Protein AF-A0A3M1K885-F1 (afdb_monomer_lite)

pLDDT: mean 73.99, std 20.53, range [35.66, 95.31]

Sequence (136 aa):
MGIAGLFIAMTAEHAFASERGYGSKPAKPSRAIANLVGNRKVVVVVPPSPHAVRDESNGRWLYGWRVCALVGGDARLGYFLMRGNKVIKEVVGDTDPDNPATRSAYDRCGHPELPNTLTASNHHQPDSADKKKIID

Secondary structure (DSSP, 8-state):
-----------HHHHHHHHTT--SPPSSHHHHHHHHTTS--EEEEEEEEEEEEE-TTT-PEEEEEEEEEEETTTTEEEEEEEETTEEEEEEE--S-TTSHHHHHHHHHHT-----TTSSTT----PPP--------

Structure (mmCIF, N/CA/C/O backbone):
data_AF-A0A3M1K885-F1
#
_entry.id   AF-A0A3M1K885-F1
#
loop_
_atom_site.group_PDB
_atom_site.id
_atom_site.type_symbol
_atom_site.label_atom_id
_atom_site.label_alt_id
_atom_site.label_comp_id
_atom_site.label_asym_id
_atom_site.label_entity_id
_atom_site.label_seq_id
_atom_site.pdbx_PDB_ins_code
_atom_site.Cartn_x
_atom_site.Cartn_y
_atom_site.Cartn_z
_atom_site.occupancy
_atom_site.B_iso_or_equiv
_atom_site.auth_seq_id
_atom_site.auth_comp_id
_atom_site.auth_asym_id
_atom_site.auth_atom_id
_atom_site.pdbx_PDB_model_num
ATOM 1 N N . MET A 1 1 ? -15.583 -22.995 41.073 1.00 39.66 1 MET A N 1
ATOM 2 C CA . MET A 1 1 ? -16.006 -22.511 39.740 1.00 39.66 1 MET A CA 1
ATOM 3 C C . MET A 1 1 ? -15.142 -21.308 39.393 1.00 39.66 1 MET A C 1
ATOM 5 O O . MET A 1 1 ? -15.366 -20.238 39.936 1.00 39.66 1 MET A O 1
ATOM 9 N N . GLY A 1 2 ? -14.075 -21.514 38.618 1.00 36.62 2 GLY A N 1
ATOM 10 C CA . GLY A 1 2 ? -13.141 -20.450 38.240 1.00 36.62 2 GLY A CA 1
ATOM 11 C C . GLY A 1 2 ? -13.543 -19.857 36.897 1.00 36.62 2 GLY A C 1
ATOM 12 O O . GLY A 1 2 ? -13.541 -20.564 35.894 1.00 36.62 2 GLY A O 1
ATOM 13 N N . ILE A 1 3 ? -13.898 -18.575 36.881 1.00 47.31 3 ILE A N 1
ATOM 14 C CA . ILE A 1 3 ? -14.058 -17.811 35.646 1.00 47.31 3 ILE A CA 1
ATOM 15 C C . ILE A 1 3 ? -12.636 -17.456 35.214 1.00 47.31 3 ILE A C 1
ATOM 17 O O . ILE A 1 3 ? -12.011 -16.564 35.785 1.00 47.31 3 ILE A O 1
ATOM 21 N N . ALA A 1 4 ? -12.081 -18.219 34.274 1.00 43.09 4 ALA A N 1
ATOM 22 C CA . ALA A 1 4 ? -10.815 -17.879 33.645 1.00 43.09 4 ALA A CA 1
ATOM 23 C C . ALA A 1 4 ? -11.034 -16.610 32.809 1.00 43.09 4 ALA A C 1
ATOM 25 O O . ALA A 1 4 ? -11.478 -16.664 31.664 1.00 43.09 4 ALA A O 1
ATOM 26 N N . GLY A 1 5 ? -10.787 -15.456 33.431 1.00 38.41 5 GLY A N 1
ATOM 27 C CA . GLY A 1 5 ? -10.732 -14.166 32.763 1.00 38.41 5 GLY A CA 1
ATOM 28 C C . GLY A 1 5 ? -9.578 -14.182 31.773 1.00 38.41 5 GLY A C 1
ATOM 29 O O . GLY A 1 5 ? -8.416 -14.063 32.154 1.00 38.41 5 GLY A O 1
ATOM 30 N N . LEU A 1 6 ? -9.905 -14.370 30.499 1.00 41.69 6 LEU A N 1
ATOM 31 C CA . LEU A 1 6 ? -8.979 -14.216 29.391 1.00 41.69 6 LEU A CA 1
ATOM 32 C C . LEU A 1 6 ? -8.629 -12.725 29.280 1.00 41.69 6 LEU A C 1
ATOM 34 O O . LEU A 1 6 ? -9.294 -11.968 28.575 1.00 41.69 6 LEU A O 1
ATOM 38 N N . PHE A 1 7 ? -7.607 -12.287 30.016 1.00 42.09 7 PHE A N 1
ATOM 39 C CA . PHE A 1 7 ? -7.003 -10.975 29.826 1.00 42.09 7 PHE A CA 1
ATOM 40 C C . PHE A 1 7 ? -6.315 -10.977 28.463 1.00 42.09 7 PHE A C 1
ATOM 42 O O . PHE A 1 7 ? -5.186 -11.439 28.308 1.00 42.09 7 PHE A O 1
ATOM 49 N N . ILE A 1 8 ? -7.026 -10.489 27.448 1.00 49.53 8 ILE A N 1
ATOM 50 C CA . ILE A 1 8 ? -6.418 -10.132 26.173 1.00 49.53 8 ILE A CA 1
ATOM 51 C C . ILE A 1 8 ? -5.459 -8.992 26.497 1.00 49.53 8 ILE A C 1
ATOM 53 O O . ILE A 1 8 ? -5.886 -7.863 26.735 1.00 49.53 8 ILE A O 1
ATOM 57 N N . ALA A 1 9 ? -4.167 -9.305 26.547 1.00 45.81 9 ALA A N 1
ATOM 58 C CA . ALA A 1 9 ? -3.103 -8.321 26.596 1.00 45.81 9 ALA A CA 1
ATOM 59 C C . ALA A 1 9 ? -3.170 -7.488 25.307 1.00 45.81 9 ALA A C 1
ATOM 61 O O . ALA A 1 9 ? -2.512 -7.782 24.309 1.00 45.81 9 ALA A O 1
ATOM 62 N N . MET A 1 10 ? -4.025 -6.464 25.301 1.00 47.84 10 MET A N 1
ATOM 63 C CA . MET A 1 10 ? -3.974 -5.397 24.317 1.00 47.84 10 MET A CA 1
ATOM 64 C C . MET A 1 10 ? -2.645 -4.687 24.540 1.00 47.84 10 MET A C 1
ATOM 66 O O . MET A 1 10 ? -2.485 -3.905 25.473 1.00 47.84 10 MET A O 1
ATOM 70 N N . THR A 1 11 ? -1.659 -5.012 23.710 1.00 56.16 11 THR A N 1
ATOM 71 C CA . THR A 1 11 ? -0.376 -4.307 23.677 1.00 56.16 11 THR A CA 1
ATOM 72 C C . THR A 1 11 ? -0.656 -2.803 23.588 1.00 56.16 11 THR A C 1
ATOM 74 O O . THR A 1 11 ? -1.498 -2.411 22.778 1.00 56.16 11 THR A O 1
ATOM 77 N N . ALA A 1 12 ? 0.034 -1.964 24.363 1.00 52.88 12 ALA A N 1
ATOM 78 C CA . ALA A 1 12 ? -0.202 -0.513 24.429 1.00 52.88 12 ALA A CA 1
ATOM 79 C C . ALA A 1 12 ? -0.275 0.182 23.048 1.00 52.88 12 ALA A C 1
ATOM 81 O O . ALA A 1 12 ? -1.015 1.147 22.866 1.00 52.88 12 ALA A O 1
ATOM 82 N N . GLU A 1 13 ? 0.410 -0.368 22.041 1.00 51.38 13 GLU A N 1
ATOM 83 C CA . GLU A 1 13 ? 0.348 0.069 20.640 1.00 51.38 13 GLU A CA 1
ATOM 84 C C . GLU A 1 13 ? -1.057 -0.023 20.013 1.00 51.38 13 GLU A C 1
ATOM 86 O O . GLU A 1 13 ? -1.436 0.831 19.214 1.00 51.38 13 GLU A O 1
ATOM 91 N N . HIS A 1 14 ? -1.850 -1.037 20.374 1.00 52.25 14 HIS A N 1
ATOM 92 C CA . HIS A 1 14 ? -3.219 -1.221 19.886 1.00 52.25 14 HIS A CA 1
ATOM 93 C C . HIS A 1 14 ? -4.193 -0.232 20.535 1.00 52.25 14 HIS A C 1
ATOM 95 O O . HIS A 1 14 ? -5.058 0.303 19.840 1.00 52.25 14 HIS A O 1
ATOM 101 N N . ALA A 1 15 ? -4.037 0.043 21.834 1.00 51.03 15 ALA A N 1
ATOM 102 C CA . ALA A 1 15 ? -4.865 1.017 22.546 1.00 51.03 15 ALA A CA 1
ATOM 103 C C . ALA A 1 15 ? -4.625 2.439 22.007 1.00 51.03 15 ALA A C 1
ATOM 105 O O . ALA A 1 15 ? -5.565 3.119 21.601 1.00 51.03 15 ALA A O 1
ATOM 106 N N . PHE A 1 16 ? -3.355 2.828 21.856 1.00 53.50 16 PHE A N 1
ATOM 107 C CA . PHE A 1 16 ? -2.968 4.146 21.348 1.00 53.50 16 PHE A CA 1
ATOM 108 C C . PHE A 1 16 ? -3.371 4.380 19.881 1.00 53.50 16 PHE A C 1
ATOM 110 O O . PHE A 1 16 ? -3.778 5.478 19.492 1.00 53.50 16 PHE A O 1
ATOM 117 N N . ALA A 1 17 ? -3.284 3.341 19.044 1.00 56.75 17 ALA A N 1
ATOM 118 C CA . ALA A 1 17 ? -3.711 3.411 17.650 1.00 56.75 17 ALA A CA 1
ATOM 119 C C . ALA A 1 17 ? -5.243 3.502 17.513 1.00 56.75 17 ALA A C 1
ATOM 121 O O . ALA A 1 17 ? -5.750 4.226 16.651 1.00 56.75 17 ALA A O 1
ATOM 122 N N . SER A 1 18 ? -5.991 2.805 18.373 1.00 56.78 18 SER A N 1
ATOM 123 C CA . SER A 1 18 ? -7.454 2.849 18.361 1.00 56.78 18 SER A CA 1
ATOM 124 C C . SER A 1 18 ? -7.991 4.215 18.808 1.00 56.78 18 SER A C 1
ATOM 126 O O . SER A 1 18 ? -8.894 4.740 18.160 1.00 56.78 18 SER A O 1
ATOM 128 N N . GLU A 1 19 ? -7.399 4.833 19.837 1.00 54.19 19 GLU A N 1
ATOM 129 C CA . GLU A 1 19 ? -7.814 6.155 20.342 1.00 54.19 19 GLU A CA 1
ATOM 130 C C . GLU A 1 19 ? -7.576 7.294 19.343 1.00 54.19 19 GLU A C 1
ATOM 132 O O . GLU A 1 19 ? -8.382 8.215 19.238 1.00 54.19 19 GLU A O 1
ATOM 137 N N . ARG A 1 20 ? -6.503 7.225 18.549 1.00 62.25 20 ARG A N 1
ATOM 138 C CA . ARG A 1 20 ? -6.190 8.239 17.526 1.00 62.25 20 ARG A CA 1
ATOM 139 C C . ARG A 1 20 ? -6.869 7.995 16.169 1.00 62.25 20 ARG A C 1
ATOM 141 O O . ARG A 1 20 ? -6.562 8.683 15.198 1.00 62.25 20 ARG A O 1
ATOM 148 N N . GLY A 1 21 ? -7.771 7.015 16.070 1.00 72.38 21 GLY A N 1
ATOM 149 C CA . GLY A 1 21 ? -8.534 6.745 14.846 1.00 72.38 21 GLY A CA 1
ATOM 150 C C . GLY A 1 21 ? -7.782 5.965 13.757 1.00 72.38 21 GLY A C 1
ATOM 151 O O . GLY A 1 21 ? -8.266 5.883 12.625 1.00 72.38 21 GLY A O 1
ATOM 152 N N . TYR A 1 22 ? -6.637 5.346 14.076 1.00 81.06 22 TYR A N 1
ATOM 153 C CA . TYR A 1 22 ? -5.895 4.479 13.145 1.00 81.06 22 TYR A CA 1
ATOM 154 C C . TYR A 1 22 ? -6.585 3.126 12.916 1.00 81.06 22 TYR A C 1
ATOM 156 O O . TYR A 1 22 ? -6.253 2.423 11.963 1.00 81.06 22 TYR A O 1
ATOM 164 N N . GLY A 1 23 ? -7.553 2.765 13.768 1.00 85.12 23 GLY A N 1
ATOM 165 C CA . GLY A 1 23 ? -8.273 1.491 13.729 1.00 85.12 23 GLY A CA 1
ATOM 166 C C . GLY A 1 23 ? -7.379 0.277 14.004 1.00 85.12 23 GLY A C 1
ATOM 167 O O . GLY A 1 23 ? -6.216 0.402 14.388 1.00 85.12 23 GLY A O 1
ATOM 168 N N . SER A 1 24 ? -7.926 -0.923 13.807 1.00 87.38 24 SER A N 1
ATOM 169 C CA . SER A 1 24 ? -7.213 -2.176 14.081 1.00 87.38 24 SER A CA 1
ATOM 170 C C . SER A 1 24 ? -6.005 -2.374 13.159 1.00 87.38 24 SER A C 1
ATOM 172 O O . SER A 1 24 ? -6.071 -2.066 11.966 1.00 87.38 24 SER A O 1
ATOM 174 N N . LYS A 1 25 ? -4.919 -2.945 13.694 1.00 89.00 25 LYS A N 1
ATOM 175 C CA . LYS A 1 25 ? -3.748 -3.350 12.907 1.00 89.00 25 LYS A CA 1
ATOM 176 C C . LYS A 1 25 ? -4.145 -4.430 11.887 1.00 89.00 25 LYS A C 1
ATOM 178 O O . LYS A 1 25 ? -4.893 -5.344 12.246 1.00 89.00 25 LYS A O 1
ATOM 183 N N . PRO A 1 26 ? -3.680 -4.367 10.626 1.00 90.75 26 PRO A N 1
ATOM 184 C CA . PRO A 1 26 ? -3.912 -5.436 9.658 1.00 90.75 26 PRO A CA 1
ATOM 185 C C . PRO A 1 26 ? -3.308 -6.753 10.159 1.00 90.75 26 PRO A C 1
ATOM 187 O O . PRO A 1 26 ? -2.107 -6.837 10.408 1.00 90.75 26 PRO A O 1
ATOM 190 N N . ALA A 1 27 ? -4.136 -7.795 10.258 1.00 88.69 27 ALA A N 1
ATOM 191 C CA . ALA A 1 27 ? -3.695 -9.116 10.709 1.00 88.69 27 ALA A CA 1
ATOM 192 C C . ALA A 1 27 ? -2.956 -9.890 9.605 1.00 88.69 27 ALA A C 1
ATOM 194 O O . ALA A 1 27 ? -2.024 -10.642 9.878 1.00 88.69 27 ALA A O 1
ATOM 195 N N . LYS A 1 28 ? -3.386 -9.726 8.346 1.00 91.12 28 LYS A N 1
ATOM 196 C CA . LYS A 1 28 ? -2.801 -10.390 7.167 1.00 91.12 28 LYS A CA 1
ATOM 197 C C . LYS A 1 28 ? -2.648 -9.388 6.014 1.00 91.12 28 LYS A C 1
ATOM 199 O O . LYS A 1 28 ? -3.373 -9.495 5.022 1.00 91.12 28 LYS A O 1
ATOM 204 N N . PRO A 1 29 ? -1.738 -8.403 6.139 1.00 91.12 29 PRO A N 1
ATOM 205 C CA . PRO A 1 29 ? -1.590 -7.325 5.161 1.00 91.12 29 PRO A CA 1
ATOM 206 C C . PRO A 1 29 ? -1.296 -7.842 3.748 1.00 91.12 29 PRO A C 1
ATOM 208 O O . PRO A 1 29 ? -1.928 -7.399 2.796 1.00 91.12 29 PRO A O 1
ATOM 211 N N . SER A 1 30 ? -0.426 -8.847 3.609 1.00 92.25 30 SER A N 1
ATOM 212 C CA . SER A 1 30 ? -0.098 -9.458 2.313 1.00 92.25 30 SER A CA 1
ATOM 213 C C . SER A 1 30 ? -1.324 -10.019 1.588 1.00 92.25 30 SER A C 1
ATOM 215 O O . SER A 1 30 ? -1.469 -9.804 0.392 1.00 92.25 30 SER A O 1
ATOM 217 N N . ARG A 1 31 ? -2.240 -10.685 2.305 1.00 92.44 31 ARG A N 1
ATOM 218 C CA . ARG A 1 31 ? -3.470 -11.248 1.724 1.00 92.44 31 ARG A CA 1
ATOM 219 C C . ARG A 1 31 ? -4.444 -10.159 1.284 1.00 92.44 31 ARG A C 1
ATOM 221 O O . ARG A 1 31 ? -5.042 -10.271 0.222 1.00 92.44 31 ARG A O 1
ATOM 228 N N . ALA A 1 32 ? -4.611 -9.120 2.098 1.00 92.12 32 ALA A N 1
ATOM 229 C CA . ALA A 1 32 ? -5.485 -8.001 1.759 1.00 92.12 32 ALA A CA 1
ATOM 230 C C . ALA A 1 32 ? -4.982 -7.247 0.518 1.00 92.12 32 ALA A C 1
ATOM 232 O O . ALA A 1 32 ? -5.767 -6.961 -0.382 1.00 92.12 32 ALA A O 1
ATOM 233 N N . ILE A 1 33 ? -3.672 -6.993 0.444 1.00 93.06 33 ILE A N 1
ATOM 234 C CA . ILE A 1 33 ? -3.039 -6.357 -0.716 1.00 93.06 33 ILE A CA 1
ATOM 235 C C . ILE A 1 33 ? -3.126 -7.275 -1.939 1.00 93.06 33 ILE A C 1
ATOM 237 O O . ILE A 1 33 ? -3.482 -6.805 -3.012 1.00 93.06 33 ILE A O 1
ATOM 241 N N . ALA A 1 34 ? -2.874 -8.581 -1.787 1.00 91.75 34 ALA A N 1
ATOM 242 C CA . ALA A 1 34 ? -2.981 -9.537 -2.889 1.00 91.75 34 ALA A CA 1
ATOM 243 C C . ALA A 1 34 ? -4.384 -9.517 -3.508 1.00 91.75 34 ALA A C 1
ATOM 245 O O . ALA A 1 34 ? -4.502 -9.411 -4.724 1.00 91.75 34 ALA A O 1
ATOM 246 N N . ASN A 1 35 ? -5.437 -9.525 -2.686 1.00 91.62 35 ASN A N 1
ATOM 247 C CA . ASN A 1 35 ? -6.816 -9.434 -3.170 1.00 91.62 35 ASN A CA 1
ATOM 248 C C . ASN A 1 35 ? -7.079 -8.133 -3.952 1.00 91.62 35 ASN A C 1
ATOM 250 O O . ASN A 1 35 ? -7.800 -8.160 -4.944 1.00 91.62 35 ASN A O 1
AT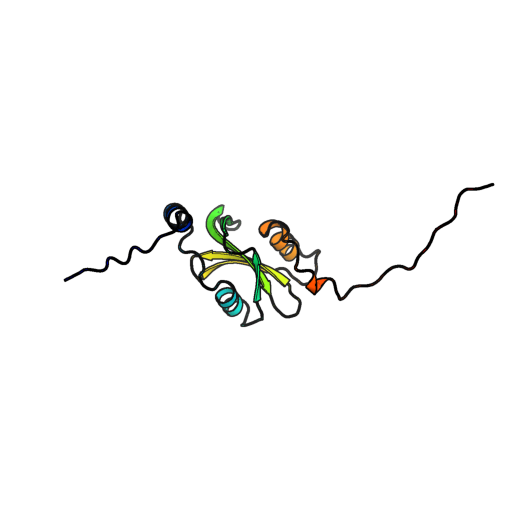OM 254 N N . LEU A 1 36 ? -6.499 -7.010 -3.515 1.00 90.06 36 LEU A N 1
ATOM 255 C CA . LEU A 1 36 ? -6.664 -5.703 -4.157 1.00 90.06 36 LEU A CA 1
ATOM 256 C C . LEU A 1 36 ? -5.993 -5.643 -5.535 1.00 90.06 36 LEU A C 1
ATOM 258 O O . LEU A 1 36 ? -6.575 -5.149 -6.493 1.00 90.06 36 LEU A O 1
ATOM 262 N N . VAL A 1 37 ? -4.788 -6.199 -5.650 1.00 88.12 37 VAL A N 1
ATOM 263 C CA . VAL A 1 37 ? -3.953 -6.119 -6.863 1.00 88.12 37 VAL A CA 1
ATOM 264 C C . VAL A 1 37 ? -4.133 -7.311 -7.816 1.00 88.12 37 VAL A C 1
ATOM 266 O O . VAL A 1 37 ? -3.259 -7.592 -8.640 1.00 88.12 37 VAL A O 1
ATOM 269 N N . GLY A 1 38 ? -5.257 -8.028 -7.713 1.00 87.62 38 GLY A N 1
ATOM 270 C CA . GLY A 1 38 ? -5.620 -9.124 -8.621 1.00 87.62 38 GLY A CA 1
ATOM 271 C C . GLY A 1 38 ? -4.940 -10.462 -8.314 1.00 87.62 38 GLY A C 1
ATOM 272 O O . GLY A 1 38 ? -4.507 -11.155 -9.228 1.00 87.62 38 GLY A O 1
ATOM 273 N N . ASN A 1 39 ? -4.816 -10.820 -7.035 1.00 84.44 39 ASN A N 1
ATOM 274 C CA . ASN A 1 39 ? -4.204 -12.059 -6.530 1.00 84.44 39 ASN A CA 1
ATOM 275 C C . ASN A 1 39 ? -2.746 -12.281 -6.961 1.00 84.44 39 ASN A C 1
ATOM 277 O O . ASN A 1 39 ? -2.275 -13.415 -7.060 1.00 84.44 39 ASN A O 1
ATOM 281 N N . ARG A 1 40 ? -1.998 -11.198 -7.187 1.00 86.56 40 ARG A N 1
ATOM 282 C CA . ARG A 1 40 ? -0.556 -11.287 -7.445 1.00 86.56 40 ARG A CA 1
ATOM 283 C C . ARG A 1 40 ? 0.197 -11.677 -6.171 1.00 86.56 40 ARG A C 1
ATOM 285 O O . ARG A 1 40 ? -0.279 -11.468 -5.055 1.00 86.56 40 ARG A O 1
ATOM 292 N N . LYS A 1 41 ? 1.416 -12.197 -6.339 1.00 88.62 41 LYS A N 1
ATOM 293 C CA . LYS A 1 41 ? 2.351 -12.413 -5.227 1.00 88.62 41 LYS A CA 1
ATOM 294 C C . LYS A 1 41 ? 2.658 -11.073 -4.553 1.00 88.62 41 LYS A C 1
ATOM 296 O O . LYS A 1 41 ? 2.982 -10.104 -5.237 1.00 88.62 41 LYS A O 1
ATOM 301 N N . VAL A 1 42 ? 2.562 -11.038 -3.225 1.00 90.88 42 VAL A N 1
ATOM 302 C CA . VAL A 1 42 ? 2.840 -9.851 -2.407 1.00 90.88 42 VAL A CA 1
ATOM 303 C C . VAL A 1 42 ? 3.843 -10.206 -1.322 1.00 90.88 42 VAL A C 1
ATOM 305 O O . VAL A 1 42 ? 3.630 -11.155 -0.566 1.00 90.88 42 VAL A O 1
ATOM 308 N N . VAL A 1 43 ? 4.910 -9.418 -1.220 1.00 91.25 43 VAL A N 1
ATOM 309 C CA . VAL A 1 43 ? 5.927 -9.542 -0.169 1.00 91.25 43 VAL A CA 1
ATOM 310 C C . VAL A 1 43 ? 5.963 -8.245 0.623 1.00 91.25 43 VAL A C 1
ATOM 312 O O . VAL A 1 43 ? 6.325 -7.207 0.086 1.00 91.25 43 VAL A O 1
ATOM 315 N N . VAL A 1 44 ? 5.567 -8.290 1.895 1.00 90.88 44 VAL A N 1
ATOM 316 C CA . VAL A 1 44 ? 5.616 -7.115 2.779 1.00 90.88 44 VAL A CA 1
ATOM 317 C C . VAL A 1 44 ? 7.072 -6.839 3.154 1.00 90.88 44 VAL A C 1
ATOM 319 O O . VAL A 1 44 ? 7.731 -7.717 3.701 1.00 90.88 44 VAL A O 1
ATOM 322 N N . VAL A 1 45 ? 7.549 -5.628 2.863 1.00 90.56 45 VAL A N 1
ATOM 323 C CA . VAL A 1 45 ? 8.918 -5.160 3.152 1.00 90.56 45 VAL A CA 1
ATOM 324 C C . VAL A 1 45 ? 8.965 -4.182 4.322 1.00 90.56 45 VAL A C 1
ATOM 326 O O . VAL A 1 45 ? 9.941 -4.161 5.059 1.00 90.56 45 VAL A O 1
ATOM 329 N N . VAL A 1 46 ? 7.888 -3.422 4.548 1.00 89.31 46 VAL A N 1
ATOM 330 C CA . VAL A 1 46 ? 7.723 -2.610 5.762 1.00 89.31 46 VAL A CA 1
ATOM 331 C C . VAL A 1 46 ? 6.482 -3.104 6.501 1.00 89.31 46 VAL A C 1
ATOM 333 O O . VAL A 1 46 ? 5.381 -3.034 5.936 1.00 89.31 46 VAL A O 1
ATOM 336 N N . PRO A 1 47 ? 6.628 -3.617 7.738 1.00 89.00 47 PRO A N 1
ATOM 337 C CA . PRO A 1 47 ? 5.504 -4.124 8.507 1.00 89.00 47 PRO A CA 1
ATOM 338 C C . PRO A 1 47 ? 4.537 -2.995 8.897 1.00 89.00 47 PRO A C 1
ATOM 340 O O . PRO A 1 47 ? 4.921 -1.825 8.912 1.00 89.00 47 PRO A O 1
ATOM 343 N N . PRO A 1 48 ? 3.285 -3.333 9.259 1.00 90.19 48 PRO A N 1
ATOM 344 C CA . PRO A 1 48 ? 2.283 -2.340 9.620 1.00 90.19 48 PRO A CA 1
ATOM 345 C C . PRO A 1 48 ? 2.725 -1.448 10.786 1.00 90.19 48 PRO A C 1
ATOM 347 O O . PRO A 1 48 ? 2.885 -1.940 11.907 1.00 90.19 48 PRO A O 1
ATOM 350 N N . SER A 1 49 ? 2.836 -0.140 10.539 1.00 90.31 49 SER A N 1
ATOM 351 C CA . SER A 1 49 ? 3.154 0.884 11.547 1.00 90.31 49 SER A CA 1
ATOM 352 C C . SER A 1 49 ? 2.128 2.028 11.528 1.00 90.31 49 SER A C 1
ATOM 354 O O . SER A 1 49 ? 1.685 2.395 10.436 1.00 90.31 49 SER A O 1
ATOM 356 N N . PRO A 1 50 ? 1.753 2.637 12.670 1.00 89.75 50 PRO A N 1
ATOM 357 C CA . PRO A 1 50 ? 0.836 3.778 12.682 1.00 89.75 50 PRO A CA 1
ATOM 358 C C . PRO A 1 50 ? 1.353 4.916 11.799 1.00 89.75 50 PRO A C 1
ATOM 360 O O . PRO A 1 50 ? 2.532 5.268 11.848 1.00 89.75 50 PRO A O 1
ATOM 363 N N . HIS A 1 51 ? 0.485 5.466 10.957 1.00 89.69 51 HIS A N 1
ATOM 364 C CA . HIS A 1 51 ? 0.861 6.498 10.005 1.00 89.69 51 HIS A CA 1
ATOM 365 C C . HIS A 1 51 ? -0.343 7.342 9.583 1.00 89.69 51 HIS A C 1
ATOM 367 O O . HIS A 1 51 ? -1.472 6.851 9.487 1.00 89.69 51 HIS A O 1
ATOM 373 N N . ALA A 1 52 ? -0.097 8.623 9.331 1.00 88.62 52 ALA A N 1
ATOM 374 C CA . ALA A 1 52 ? -1.107 9.567 8.889 1.00 88.62 52 ALA A CA 1
ATOM 375 C C . ALA A 1 52 ? -0.637 10.237 7.604 1.00 88.62 52 ALA A C 1
ATOM 377 O O . ALA A 1 52 ? 0.505 10.681 7.510 1.00 88.62 52 ALA A O 1
ATOM 378 N N . VAL A 1 53 ? -1.523 10.323 6.620 1.00 88.19 53 VAL A N 1
ATOM 379 C CA . VAL A 1 53 ? -1.253 11.025 5.363 1.00 88.19 53 VAL A CA 1
ATOM 380 C C . VAL A 1 53 ? -2.386 11.971 5.058 1.00 88.19 53 VAL A C 1
ATOM 382 O O . VAL A 1 53 ? -3.553 11.665 5.304 1.00 88.19 53 VAL A O 1
ATOM 385 N N . ARG A 1 54 ? -2.044 13.116 4.482 1.00 87.56 54 ARG A N 1
ATOM 386 C CA . ARG A 1 54 ? -3.045 14.017 3.938 1.00 87.56 54 ARG A CA 1
ATOM 387 C C . ARG A 1 54 ? -3.514 13.483 2.586 1.00 87.56 54 ARG A C 1
ATOM 389 O O . ARG A 1 54 ? -2.714 13.055 1.748 1.00 87.56 54 ARG A O 1
ATOM 396 N N . ASP A 1 55 ? -4.822 13.435 2.406 1.00 84.88 55 ASP A N 1
ATOM 397 C CA . ASP A 1 55 ? -5.445 13.213 1.114 1.00 84.88 55 ASP A CA 1
ATOM 398 C C . ASP A 1 55 ? -5.390 14.523 0.323 1.00 84.88 55 ASP A C 1
ATOM 400 O O . ASP A 1 55 ? -5.849 15.564 0.791 1.00 84.88 55 ASP A O 1
ATOM 404 N N . GLU A 1 56 ? -4.782 14.483 -0.856 1.00 83.88 56 GLU A N 1
ATOM 405 C CA . GLU A 1 56 ? -4.577 15.660 -1.699 1.00 83.88 56 GLU A CA 1
ATOM 406 C C . GLU A 1 56 ? -5.868 16.078 -2.408 1.00 83.88 56 GLU A C 1
ATOM 408 O O . GLU A 1 56 ? -6.024 17.248 -2.736 1.00 83.88 56 GLU A O 1
ATOM 413 N N . SER A 1 57 ? -6.830 15.161 -2.578 1.00 83.69 57 SER A N 1
ATOM 414 C CA . SER A 1 57 ? -8.087 15.453 -3.274 1.00 83.69 57 SER A CA 1
ATOM 415 C C . SER A 1 57 ? -9.043 16.310 -2.440 1.00 83.69 57 SER A C 1
ATOM 417 O O . SER A 1 57 ? -9.767 17.138 -2.983 1.00 83.69 57 SER A O 1
ATOM 419 N N . ASN A 1 58 ? -9.061 16.116 -1.120 1.00 88.19 58 ASN A N 1
ATOM 420 C CA . ASN A 1 58 ? -10.022 16.768 -0.220 1.00 88.19 58 ASN A CA 1
ATOM 421 C C . ASN A 1 58 ? -9.363 17.427 1.006 1.00 88.19 58 ASN A C 1
ATOM 423 O O . ASN A 1 58 ? -10.053 17.973 1.865 1.00 88.19 58 ASN A O 1
ATOM 427 N N . GLY A 1 59 ? -8.034 17.358 1.119 1.00 86.88 59 GLY A N 1
ATOM 428 C CA . GLY A 1 59 ? -7.261 17.949 2.209 1.00 86.88 59 GLY A CA 1
ATOM 429 C C . GLY A 1 59 ? -7.415 17.258 3.567 1.00 86.88 59 GLY A C 1
ATOM 430 O O . GLY A 1 59 ? -6.812 17.736 4.535 1.00 86.88 59 GLY A O 1
ATOM 431 N N . ARG A 1 60 ? -8.195 16.170 3.668 1.00 89.06 60 ARG A N 1
ATOM 432 C CA . ARG A 1 60 ? -8.474 15.463 4.925 1.00 89.06 60 ARG A CA 1
ATOM 433 C C . ARG A 1 60 ? -7.312 14.563 5.314 1.00 89.06 60 ARG A C 1
ATOM 435 O O . ARG A 1 60 ? -6.629 13.985 4.474 1.00 89.06 60 ARG A O 1
ATOM 442 N N . TRP A 1 61 ? -7.120 14.397 6.615 1.00 88.44 61 TRP A N 1
ATOM 443 C CA . TRP A 1 61 ? -6.160 13.436 7.137 1.00 88.44 61 TRP A CA 1
ATOM 444 C C . TRP A 1 61 ? -6.743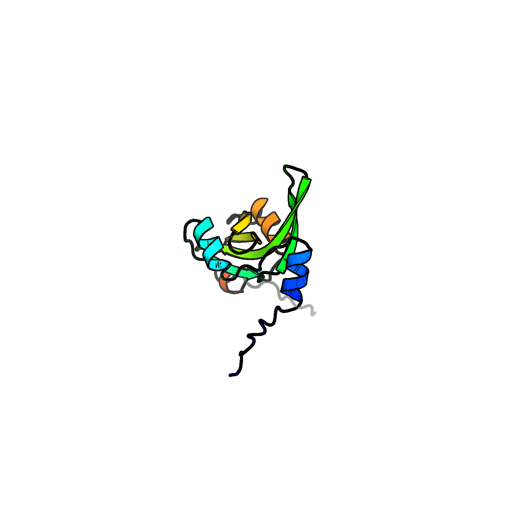 12.024 7.141 1.00 88.44 61 TRP A C 1
ATOM 446 O O . TRP A 1 61 ? -7.840 11.779 7.648 1.00 88.44 61 TRP A O 1
ATOM 456 N N . LEU A 1 62 ? -5.982 11.088 6.583 1.00 90.31 62 LEU A N 1
ATOM 457 C CA . LEU A 1 62 ? -6.235 9.660 6.647 1.00 90.31 62 LEU A CA 1
ATOM 458 C C . LEU A 1 62 ? -5.286 9.046 7.669 1.00 90.31 62 LEU A C 1
ATOM 460 O O . LEU A 1 62 ? -4.069 9.097 7.507 1.00 90.31 62 LEU A O 1
ATOM 464 N N . TYR A 1 63 ? -5.862 8.430 8.695 1.00 90.50 63 TYR A N 1
ATOM 465 C CA . TYR A 1 63 ? -5.138 7.705 9.733 1.00 90.50 63 TYR A CA 1
ATOM 466 C C . TYR A 1 63 ? -5.266 6.199 9.478 1.00 90.50 63 TYR A C 1
ATOM 468 O O . TYR A 1 63 ? -6.365 5.695 9.207 1.00 90.50 63 TYR A O 1
ATOM 476 N N . GLY A 1 64 ? -4.147 5.480 9.532 1.00 93.56 64 GLY A N 1
ATOM 477 C CA . GLY A 1 64 ? -4.116 4.022 9.438 1.00 93.56 64 GLY A CA 1
ATOM 478 C C . GLY A 1 64 ? -2.731 3.420 9.674 1.00 93.56 64 GLY A C 1
ATOM 479 O O . GLY A 1 64 ? -1.846 4.021 10.272 1.00 93.56 64 GLY A O 1
ATOM 480 N N . TRP A 1 65 ? -2.540 2.208 9.183 1.00 93.50 65 TRP A N 1
ATOM 481 C CA . TRP A 1 65 ? -1.304 1.452 9.290 1.00 93.50 65 TRP A CA 1
ATOM 482 C C . TRP A 1 65 ? -0.590 1.473 7.948 1.00 93.50 65 TRP A C 1
ATOM 484 O O . TRP A 1 65 ? -1.109 0.940 6.967 1.00 93.50 65 TRP A O 1
ATOM 494 N N . ARG A 1 66 ? 0.584 2.101 7.897 1.00 94.25 66 ARG A N 1
ATOM 495 C CA . ARG A 1 66 ? 1.461 2.047 6.731 1.00 94.25 66 ARG A CA 1
ATOM 496 C C . ARG A 1 66 ? 1.996 0.635 6.588 1.00 94.25 66 ARG A C 1
ATOM 498 O O . ARG A 1 66 ? 2.603 0.112 7.516 1.00 94.25 66 ARG A O 1
ATOM 505 N N . VAL A 1 67 ? 1.822 0.075 5.406 1.00 94.44 67 VAL A N 1
ATOM 506 C CA . VAL A 1 67 ? 2.399 -1.185 4.964 1.00 94.44 67 VAL A CA 1
ATOM 507 C C . VAL A 1 67 ? 3.067 -0.921 3.627 1.00 94.44 67 VAL A C 1
ATOM 509 O O . VAL A 1 67 ? 2.443 -0.337 2.744 1.00 94.44 67 VAL A O 1
ATOM 512 N N . CYS A 1 68 ? 4.307 -1.367 3.463 1.00 93.81 68 CYS A N 1
ATOM 513 C CA . CYS A 1 68 ? 4.947 -1.364 2.152 1.00 93.81 68 CYS A CA 1
ATOM 514 C C . CYS A 1 68 ? 5.193 -2.782 1.692 1.00 93.81 68 CYS A C 1
ATOM 516 O O . CYS A 1 68 ? 5.613 -3.631 2.483 1.00 93.81 68 CYS A O 1
ATOM 518 N N . ALA A 1 69 ? 4.914 -3.042 0.422 1.00 92.75 69 ALA A N 1
ATOM 519 C CA . ALA A 1 69 ? 5.028 -4.371 -0.140 1.00 92.75 69 ALA A CA 1
ATOM 520 C C . ALA A 1 69 ? 5.471 -4.335 -1.600 1.00 92.75 69 ALA A C 1
ATOM 522 O O . ALA A 1 69 ? 5.122 -3.422 -2.339 1.00 92.75 69 ALA A O 1
ATOM 523 N N . LEU A 1 70 ? 6.203 -5.362 -2.009 1.00 91.81 70 LEU A N 1
ATOM 524 C CA . LEU A 1 70 ? 6.527 -5.641 -3.400 1.00 91.81 70 LEU A CA 1
ATOM 525 C C . LEU A 1 70 ? 5.383 -6.450 -4.015 1.00 91.81 70 LEU A C 1
ATOM 527 O O . LEU A 1 70 ? 4.932 -7.433 -3.416 1.00 91.81 70 LEU A O 1
ATOM 531 N N . VAL A 1 71 ? 4.912 -6.039 -5.191 1.00 90.31 71 VAL A N 1
ATOM 532 C CA . VAL A 1 71 ? 3.723 -6.594 -5.849 1.00 90.31 71 VAL A CA 1
ATOM 533 C C . VAL A 1 71 ? 4.062 -7.164 -7.226 1.00 90.31 71 VAL A C 1
ATOM 535 O O . VAL A 1 71 ? 4.524 -6.451 -8.118 1.00 90.31 71 VAL A O 1
ATOM 538 N N . GLY A 1 72 ? 3.708 -8.432 -7.444 1.00 85.31 72 GLY A N 1
ATOM 539 C CA . GLY A 1 72 ? 3.883 -9.125 -8.723 1.00 85.31 72 GLY A CA 1
ATOM 540 C C . GLY A 1 72 ? 5.276 -9.725 -8.925 1.00 85.31 72 GLY A C 1
ATOM 541 O O . GLY A 1 72 ? 6.091 -9.749 -8.006 1.00 85.31 72 GLY A O 1
ATOM 542 N N . GLY A 1 73 ? 5.511 -10.260 -10.129 1.00 74.19 73 GLY A N 1
ATOM 543 C CA . GLY A 1 73 ? 6.797 -10.851 -10.524 1.00 74.19 73 GLY A CA 1
ATOM 544 C C . GLY A 1 73 ? 7.906 -9.810 -10.669 1.00 74.19 73 GLY A C 1
ATOM 545 O O . GLY A 1 73 ? 9.028 -10.065 -10.254 1.00 74.19 73 GLY A O 1
ATOM 546 N N . ASP A 1 74 ? 7.548 -8.609 -11.126 1.00 77.81 74 ASP A N 1
ATOM 547 C CA . ASP A 1 74 ? 8.480 -7.490 -11.344 1.00 77.81 74 ASP A CA 1
ATOM 548 C C . ASP A 1 74 ? 8.768 -6.696 -10.059 1.00 77.81 74 ASP A C 1
ATOM 550 O O . ASP A 1 74 ? 9.410 -5.653 -10.091 1.00 77.81 74 ASP A O 1
ATOM 554 N N . ALA A 1 75 ? 8.233 -7.166 -8.925 1.00 82.31 75 ALA A N 1
ATOM 555 C CA . ALA A 1 75 ? 8.442 -6.618 -7.589 1.00 82.31 75 ALA A CA 1
ATOM 556 C C . ALA A 1 75 ? 8.291 -5.092 -7.481 1.00 82.31 75 ALA A C 1
ATOM 558 O O . ALA A 1 75 ? 9.092 -4.401 -6.853 1.00 82.31 75 ALA A O 1
ATOM 559 N N . ARG A 1 76 ? 7.204 -4.567 -8.046 1.00 89.69 76 ARG A N 1
ATOM 560 C CA . ARG A 1 76 ? 6.875 -3.143 -7.955 1.00 89.69 76 ARG A CA 1
ATOM 561 C C . ARG A 1 76 ? 6.591 -2.762 -6.507 1.00 89.69 76 ARG A C 1
ATOM 563 O O . ARG A 1 76 ? 5.758 -3.401 -5.856 1.00 89.69 76 ARG A O 1
ATOM 570 N N . LEU A 1 77 ? 7.273 -1.736 -6.003 1.00 90.56 77 LEU A N 1
ATOM 571 C CA . LEU A 1 77 ? 7.061 -1.241 -4.647 1.00 90.56 77 LEU A CA 1
ATOM 572 C C . LEU A 1 77 ? 5.703 -0.543 -4.552 1.00 90.56 77 LEU A C 1
ATOM 574 O O . LEU A 1 77 ? 5.386 0.350 -5.334 1.00 90.56 77 LEU A O 1
ATOM 578 N N . GLY A 1 78 ? 4.911 -0.940 -3.566 1.00 93.31 78 GLY A N 1
ATOM 579 C CA . GLY A 1 78 ? 3.639 -0.323 -3.241 1.00 93.31 78 GLY A CA 1
ATOM 580 C C . GLY A 1 78 ? 3.598 0.158 -1.799 1.00 93.31 78 GLY A C 1
ATOM 581 O O . GLY A 1 78 ? 3.963 -0.572 -0.874 1.00 93.31 78 GLY A O 1
ATOM 582 N N . TYR A 1 79 ? 3.107 1.378 -1.620 1.00 94.69 79 TYR A N 1
ATOM 583 C CA . TYR A 1 79 ? 2.674 1.926 -0.346 1.00 94.69 79 TYR A CA 1
ATOM 584 C C . TYR A 1 79 ? 1.178 1.664 -0.158 1.00 94.69 79 TYR A C 1
ATOM 586 O O . TYR A 1 79 ? 0.367 1.973 -1.031 1.00 94.69 79 TYR A O 1
ATOM 594 N N . PHE A 1 80 ? 0.803 1.176 1.021 1.00 95.31 80 PHE A N 1
ATOM 595 C CA . PHE A 1 80 ? -0.581 0.927 1.400 1.00 95.31 80 PHE A CA 1
ATOM 596 C C . PHE A 1 80 ? -0.843 1.499 2.787 1.00 95.31 80 PHE A C 1
ATOM 598 O O . PHE A 1 80 ? -0.157 1.171 3.754 1.00 95.31 80 PHE A O 1
ATOM 605 N N . LEU A 1 81 ? -1.875 2.327 2.907 1.00 95.06 81 LEU A N 1
ATOM 606 C CA . LEU A 1 81 ? -2.428 2.713 4.194 1.00 95.06 81 LEU A CA 1
ATOM 607 C C . LEU A 1 81 ? -3.644 1.840 4.477 1.00 95.06 81 LEU A C 1
ATOM 609 O O . LEU A 1 81 ? -4.600 1.821 3.698 1.00 95.06 81 LEU A O 1
ATOM 613 N N . MET A 1 82 ? -3.612 1.120 5.594 1.00 94.31 82 MET A N 1
ATOM 614 C CA . MET A 1 82 ? -4.617 0.119 5.937 1.00 94.31 82 MET A CA 1
ATOM 615 C C . MET A 1 82 ? -5.352 0.440 7.237 1.00 94.31 82 MET A C 1
ATOM 617 O O . MET A 1 82 ? -4.772 0.961 8.183 1.00 94.31 82 MET A O 1
ATOM 621 N N . ARG A 1 83 ? -6.629 0.070 7.312 1.00 93.06 83 ARG A N 1
ATOM 622 C CA . ARG A 1 83 ? -7.426 0.045 8.545 1.00 93.06 83 ARG A CA 1
ATOM 623 C C . ARG A 1 83 ? -8.059 -1.337 8.670 1.00 93.06 83 ARG A C 1
ATOM 625 O O . ARG A 1 83 ? -8.917 -1.706 7.867 1.00 93.06 83 ARG A O 1
ATOM 632 N N . GLY A 1 84 ? -7.590 -2.141 9.622 1.00 90.38 84 GLY A N 1
ATOM 633 C CA . GLY A 1 84 ? -7.835 -3.583 9.612 1.00 90.38 84 GLY A CA 1
ATOM 634 C C . GLY A 1 84 ? -7.353 -4.188 8.292 1.00 90.38 84 GLY A C 1
ATOM 635 O O . GLY A 1 84 ? -6.257 -3.887 7.835 1.00 90.38 84 GLY A O 1
ATOM 636 N N . ASN A 1 85 ? -8.187 -4.990 7.631 1.00 90.50 85 ASN A N 1
ATOM 637 C CA . ASN A 1 85 ? -7.861 -5.578 6.324 1.00 90.50 85 ASN A CA 1
ATOM 638 C C . ASN A 1 85 ? -8.310 -4.718 5.126 1.00 90.50 85 ASN A C 1
ATOM 640 O O . ASN 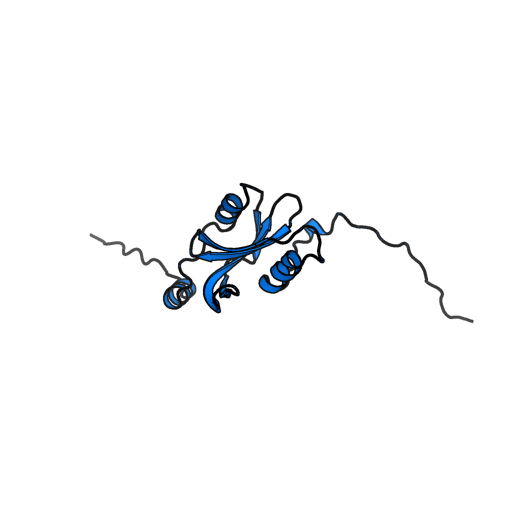A 1 85 ? -8.248 -5.185 3.992 1.00 90.50 85 ASN A O 1
ATOM 644 N N . LYS A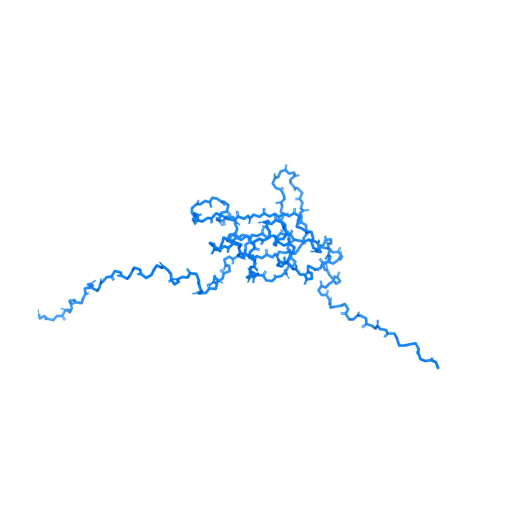 1 86 ? -8.779 -3.484 5.353 1.00 92.25 86 LYS A N 1
ATOM 645 C CA . LYS A 1 86 ? -9.197 -2.569 4.287 1.00 92.25 86 LYS A CA 1
ATOM 646 C C . LYS A 1 86 ? -8.053 -1.630 3.924 1.00 92.25 86 LYS A C 1
ATOM 648 O O . LYS A 1 86 ? -7.506 -0.962 4.800 1.00 92.25 86 LYS A O 1
ATOM 653 N N . VAL A 1 87 ? -7.733 -1.540 2.638 1.00 93.50 87 VAL A N 1
ATOM 654 C CA . VAL A 1 87 ? -6.841 -0.504 2.105 1.00 93.50 87 VAL A CA 1
ATOM 655 C C . VAL A 1 87 ? -7.655 0.777 1.924 1.00 93.50 87 VAL A C 1
ATOM 657 O O . VAL A 1 87 ? -8.731 0.756 1.331 1.00 93.50 87 VAL A O 1
ATOM 660 N N . ILE A 1 88 ? -7.180 1.875 2.509 1.00 92.88 88 ILE A N 1
ATOM 661 C CA . ILE A 1 88 ? -7.839 3.192 2.459 1.00 92.88 88 ILE A CA 1
ATOM 662 C C . ILE A 1 88 ? -7.073 4.206 1.607 1.00 92.88 88 ILE A C 1
ATOM 664 O O . ILE A 1 88 ? -7.641 5.223 1.227 1.00 92.88 88 ILE A O 1
ATOM 668 N N . LYS A 1 89 ? -5.798 3.937 1.320 1.00 92.12 89 LYS A N 1
ATOM 669 C CA . LYS A 1 89 ? -4.997 4.648 0.324 1.00 92.12 89 LYS A CA 1
ATOM 670 C C . LYS A 1 89 ? -3.931 3.699 -0.198 1.00 92.12 89 LYS A C 1
ATOM 672 O O . LYS A 1 89 ? -3.351 2.949 0.586 1.00 92.12 89 LYS A O 1
ATOM 677 N N . GLU A 1 90 ? -3.664 3.760 -1.490 1.00 93.50 90 GLU A N 1
ATOM 678 C CA . GLU A 1 90 ? -2.603 2.994 -2.126 1.00 93.50 90 GLU A CA 1
ATOM 679 C C . GLU A 1 90 ? -1.827 3.861 -3.108 1.00 93.50 90 GLU A C 1
ATOM 681 O O . GLU A 1 90 ? -2.368 4.799 -3.692 1.00 93.50 90 GLU A O 1
ATOM 686 N N . VAL A 1 91 ? -0.550 3.540 -3.257 1.00 91.75 91 VAL A N 1
ATOM 687 C CA . VAL A 1 91 ? 0.306 4.021 -4.336 1.00 91.75 91 VAL A CA 1
ATOM 688 C C . VAL A 1 91 ? 1.145 2.828 -4.751 1.00 91.75 91 VAL A C 1
ATOM 690 O O . VAL A 1 91 ? 2.000 2.390 -3.986 1.00 91.75 91 VAL A O 1
ATOM 693 N N . VAL A 1 92 ? 0.875 2.275 -5.927 1.00 90.19 92 VAL A N 1
ATOM 694 C CA . VAL A 1 92 ? 1.675 1.188 -6.496 1.00 90.19 92 VAL A CA 1
ATOM 695 C C . VAL A 1 92 ? 2.571 1.803 -7.557 1.00 90.19 92 VAL A C 1
ATOM 697 O O . VAL A 1 92 ? 2.070 2.395 -8.510 1.00 90.19 92 VAL A O 1
ATOM 700 N N . GLY A 1 93 ? 3.882 1.702 -7.351 1.00 84.38 93 GLY A N 1
ATOM 701 C CA . GLY A 1 93 ? 4.869 2.141 -8.323 1.00 84.38 93 GLY A CA 1
ATOM 702 C C . GLY A 1 93 ? 4.804 1.327 -9.611 1.00 84.38 93 GLY A C 1
ATOM 703 O O . GLY A 1 93 ? 4.207 0.246 -9.670 1.00 84.38 93 GLY A O 1
ATOM 704 N N . ASP A 1 94 ? 5.448 1.854 -10.641 1.00 81.88 94 ASP A N 1
ATOM 705 C CA . ASP A 1 94 ? 5.678 1.134 -11.882 1.00 81.88 94 ASP A CA 1
ATOM 706 C C . ASP A 1 94 ? 7.052 0.439 -11.855 1.00 81.88 94 ASP A C 1
ATOM 708 O O . ASP A 1 94 ? 7.786 0.477 -10.867 1.00 81.88 94 ASP A O 1
ATOM 712 N N . THR A 1 95 ? 7.374 -0.248 -12.942 1.00 76.19 95 THR A N 1
ATOM 713 C CA . THR A 1 95 ? 8.709 -0.763 -13.247 1.00 76.19 95 THR A CA 1
ATOM 714 C C . THR A 1 95 ? 9.704 0.352 -13.571 1.00 76.19 95 THR A C 1
ATOM 716 O O . THR A 1 95 ? 10.893 0.196 -13.307 1.00 76.19 95 THR A O 1
ATOM 719 N N . ASP A 1 96 ? 9.223 1.485 -14.088 1.00 75.88 96 ASP A N 1
ATOM 720 C CA . ASP A 1 96 ? 10.043 2.663 -14.363 1.00 75.88 96 ASP A CA 1
ATOM 721 C C . ASP A 1 96 ? 10.381 3.423 -13.056 1.00 75.88 96 ASP A C 1
ATOM 723 O O . ASP A 1 96 ? 9.463 3.880 -12.355 1.00 75.88 96 ASP A O 1
ATOM 727 N N . PRO A 1 97 ? 11.674 3.573 -12.699 1.00 72.31 97 PRO A N 1
ATOM 728 C CA . PRO A 1 97 ? 12.104 4.304 -11.506 1.00 72.31 97 PRO A CA 1
ATOM 729 C C . PRO A 1 97 ? 11.842 5.815 -11.581 1.00 72.31 97 PRO A C 1
ATOM 731 O O . PRO A 1 97 ? 11.700 6.462 -10.539 1.00 72.31 97 PRO A O 1
ATOM 734 N N . ASP A 1 98 ? 11.743 6.383 -12.784 1.00 77.12 98 ASP A N 1
ATOM 735 C CA . ASP A 1 98 ? 11.480 7.808 -12.983 1.00 77.12 98 ASP A CA 1
ATOM 736 C C . ASP A 1 98 ? 9.990 8.148 -12.950 1.00 77.12 98 ASP A C 1
ATOM 738 O O . ASP A 1 98 ? 9.613 9.321 -12.838 1.00 77.12 98 ASP A O 1
ATOM 742 N N . ASN A 1 99 ? 9.132 7.127 -12.948 1.00 82.19 99 ASN A N 1
ATOM 743 C CA . ASN A 1 99 ? 7.701 7.306 -12.820 1.00 82.19 99 ASN A CA 1
ATOM 744 C C . ASN A 1 99 ? 7.348 7.985 -11.474 1.00 82.19 99 ASN A C 1
ATOM 746 O O . ASN A 1 99 ? 7.769 7.520 -10.405 1.00 82.19 99 ASN A O 1
ATOM 750 N N . PRO A 1 100 ? 6.520 9.048 -11.479 1.00 84.31 100 PRO A N 1
ATOM 751 C CA . PRO A 1 100 ? 6.107 9.746 -10.262 1.00 84.31 100 PRO A CA 1
ATOM 752 C C . PRO A 1 100 ? 5.461 8.844 -9.200 1.00 84.31 100 PRO A C 1
ATOM 754 O O . PRO A 1 100 ? 5.650 9.072 -8.004 1.00 84.31 100 PRO A O 1
ATOM 757 N N . ALA A 1 101 ? 4.723 7.805 -9.607 1.00 83.44 101 ALA A N 1
ATOM 758 C CA . ALA A 1 101 ? 4.117 6.847 -8.685 1.00 83.44 101 ALA A CA 1
ATOM 759 C C . ALA A 1 101 ? 5.176 5.988 -7.985 1.00 83.44 101 ALA A C 1
ATOM 761 O O . ALA A 1 101 ? 5.064 5.739 -6.784 1.00 83.44 101 ALA A O 1
ATOM 762 N N . THR A 1 102 ? 6.226 5.591 -8.710 1.00 83.25 102 THR A N 1
ATOM 763 C CA . THR A 1 102 ? 7.367 4.855 -8.155 1.00 83.25 102 THR A CA 1
ATOM 764 C C . THR A 1 102 ? 8.076 5.699 -7.106 1.00 83.25 102 THR A C 1
ATOM 766 O O . THR A 1 102 ? 8.186 5.273 -5.956 1.00 83.25 102 THR A O 1
ATOM 769 N N . ARG A 1 103 ? 8.456 6.937 -7.449 1.00 84.00 103 ARG A N 1
ATOM 770 C CA . ARG A 1 103 ? 9.091 7.875 -6.507 1.00 84.00 103 ARG A CA 1
ATOM 771 C C . ARG A 1 103 ? 8.218 8.124 -5.275 1.00 84.00 103 ARG A C 1
ATOM 773 O O . ARG A 1 103 ? 8.682 7.964 -4.151 1.00 84.00 103 ARG A O 1
ATOM 780 N N . SER A 1 104 ? 6.921 8.379 -5.470 1.00 84.94 104 SER A N 1
ATOM 781 C CA . SER A 1 104 ? 5.987 8.579 -4.355 1.00 84.94 104 SER A CA 1
ATOM 782 C C . SER A 1 104 ? 5.858 7.343 -3.455 1.00 84.94 104 SER A C 1
ATOM 784 O O . SER A 1 104 ? 5.747 7.483 -2.236 1.00 84.94 104 SER A O 1
ATOM 786 N N . ALA A 1 105 ? 5.888 6.128 -4.015 1.00 87.06 105 ALA A N 1
ATOM 787 C CA . ALA A 1 105 ? 5.892 4.901 -3.222 1.00 87.06 105 ALA A CA 1
ATOM 788 C C . ALA A 1 105 ? 7.170 4.785 -2.372 1.00 87.06 105 ALA A C 1
ATOM 790 O O . ALA A 1 105 ? 7.068 4.504 -1.177 1.00 87.06 105 ALA A O 1
ATOM 791 N N . TYR A 1 106 ? 8.348 5.065 -2.942 1.00 85.75 106 TYR A N 1
ATOM 792 C CA . TYR A 1 106 ? 9.619 5.081 -2.204 1.00 85.75 106 TYR A CA 1
ATOM 793 C C . TYR A 1 106 ? 9.620 6.102 -1.063 1.00 85.75 106 TYR A C 1
ATOM 795 O O . TYR A 1 106 ? 9.929 5.733 0.075 1.00 85.75 106 TYR A O 1
ATOM 803 N N . ASP A 1 107 ? 9.193 7.336 -1.335 1.00 86.44 107 ASP A N 1
ATOM 804 C CA . ASP A 1 107 ? 9.136 8.415 -0.344 1.00 86.44 107 ASP A CA 1
ATOM 805 C C . ASP A 1 107 ? 8.218 8.047 0.827 1.00 86.44 107 ASP A C 1
ATOM 807 O O . ASP A 1 107 ? 8.575 8.171 2.001 1.00 86.44 107 ASP A O 1
ATOM 811 N N . ARG A 1 108 ? 7.024 7.520 0.526 1.00 86.94 108 ARG A N 1
ATOM 812 C CA . ARG A 1 108 ? 6.036 7.136 1.549 1.00 86.94 108 ARG A CA 1
ATOM 813 C C . ARG A 1 108 ? 6.465 5.903 2.344 1.00 86.94 108 ARG A C 1
ATOM 815 O O . ARG A 1 108 ? 6.098 5.756 3.517 1.00 86.94 108 ARG A O 1
ATOM 822 N N . CYS A 1 109 ? 7.245 5.022 1.729 1.00 87.19 109 CYS A N 1
ATOM 823 C CA . CYS A 1 109 ? 7.841 3.874 2.396 1.00 87.19 109 CYS A CA 1
ATOM 824 C C . CYS A 1 109 ? 9.097 4.224 3.200 1.00 87.19 109 CYS A C 1
ATOM 826 O O . CYS A 1 109 ? 9.468 3.447 4.077 1.00 87.19 109 CYS A O 1
ATOM 828 N N . GLY A 1 110 ? 9.678 5.407 2.982 1.00 80.31 110 GLY A N 1
ATOM 829 C CA . GLY A 1 110 ? 10.872 5.880 3.676 1.00 80.31 110 GLY A CA 1
ATOM 830 C C . GLY A 1 110 ? 12.144 5.170 3.221 1.00 80.31 110 GLY A C 1
ATOM 831 O O . GLY A 1 110 ? 12.963 4.850 4.072 1.00 80.31 110 GLY A O 1
ATOM 832 N N . HIS A 1 111 ? 12.274 4.890 1.916 1.00 63.72 111 HIS A N 1
ATOM 833 C CA . HIS A 1 111 ? 13.394 4.136 1.331 1.00 63.72 111 HIS A CA 1
ATOM 834 C C . HIS A 1 111 ? 13.693 2.826 2.080 1.00 63.72 111 HIS A C 1
ATOM 836 O O . HIS A 1 111 ? 14.759 2.689 2.680 1.00 63.72 111 HIS A O 1
ATOM 842 N N . PRO A 1 112 ? 12.766 1.851 2.079 1.00 56.75 112 PRO A N 1
ATOM 843 C CA . PRO A 1 112 ? 13.085 0.545 2.633 1.00 56.75 112 PRO A CA 1
ATOM 844 C C . PRO A 1 112 ? 14.295 -0.012 1.881 1.00 56.75 112 PRO A C 1
ATOM 846 O O . PRO A 1 112 ? 14.304 0.026 0.648 1.00 56.75 112 PRO A O 1
ATOM 849 N N . GLU A 1 113 ? 15.302 -0.517 2.600 1.00 50.81 113 GLU A N 1
ATOM 850 C CA . GLU A 1 113 ? 16.343 -1.340 1.986 1.00 50.81 113 GLU A CA 1
ATOM 851 C C . GLU A 1 113 ? 15.623 -2.453 1.222 1.00 50.81 113 GLU A C 1
ATOM 853 O O . GLU A 1 113 ? 14.941 -3.300 1.809 1.00 50.81 113 GLU A O 1
ATOM 858 N N . LEU A 1 114 ? 15.660 -2.377 -0.109 1.00 49.97 114 LEU A N 1
ATOM 859 C CA . LEU A 1 114 ? 15.041 -3.392 -0.942 1.00 49.97 114 LEU A CA 1
ATOM 860 C C . LEU A 1 114 ? 15.728 -4.714 -0.594 1.00 49.97 114 LEU A C 1
ATOM 862 O O . LEU A 1 114 ? 16.958 -4.747 -0.520 1.00 49.97 114 LEU A O 1
ATOM 866 N N . PRO A 1 115 ? 14.983 -5.810 -0.374 1.00 41.41 115 PRO A N 1
ATOM 867 C CA . PRO A 1 115 ? 15.620 -7.100 -0.186 1.00 41.41 115 PRO A CA 1
ATOM 868 C C . PRO A 1 115 ? 16.542 -7.356 -1.386 1.00 41.41 115 PRO A C 1
ATOM 870 O O . PRO A 1 115 ? 16.099 -7.279 -2.534 1.00 41.41 115 PRO A O 1
ATOM 873 N N . ASN A 1 116 ? 17.817 -7.654 -1.106 1.00 40.69 116 ASN A N 1
ATOM 874 C CA . ASN A 1 116 ? 18.920 -7.875 -2.063 1.00 40.69 116 ASN A CA 1
ATOM 875 C C . ASN A 1 116 ? 18.653 -8.958 -3.135 1.00 40.69 116 ASN A C 1
ATOM 877 O O . ASN A 1 116 ? 19.530 -9.307 -3.916 1.00 40.69 116 ASN A O 1
ATOM 881 N N . THR A 1 117 ? 17.451 -9.523 -3.186 1.00 39.75 117 THR A N 1
ATOM 882 C CA . THR A 1 117 ? 17.007 -10.493 -4.183 1.00 39.75 117 THR A CA 1
ATOM 883 C C . THR A 1 117 ? 16.500 -9.862 -5.483 1.00 39.75 117 THR A C 1
ATOM 885 O O . THR A 1 117 ? 16.235 -10.605 -6.4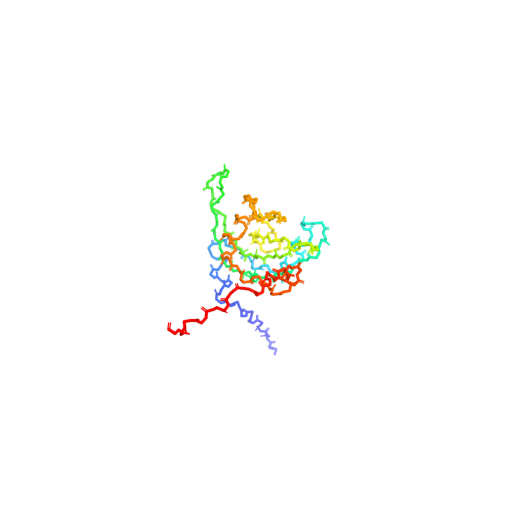23 1.00 39.75 117 THR A O 1
ATOM 888 N N . LEU A 1 118 ? 16.404 -8.528 -5.586 1.00 42.12 118 LEU A N 1
ATOM 889 C CA . LEU A 1 118 ? 16.055 -7.828 -6.840 1.00 42.12 118 LEU A CA 1
ATOM 890 C C . LEU A 1 118 ? 17.247 -7.214 -7.581 1.00 42.12 118 LEU A C 1
ATOM 892 O O . LEU A 1 118 ? 17.130 -6.869 -8.752 1.00 42.12 118 LEU A O 1
ATOM 896 N N . THR A 1 119 ? 18.410 -7.118 -6.940 1.00 39.31 119 THR A N 1
ATOM 897 C CA . THR A 1 119 ? 19.641 -6.583 -7.544 1.00 39.31 119 THR A CA 1
ATOM 898 C C . THR A 1 119 ? 20.428 -7.619 -8.355 1.00 39.31 119 THR A C 1
ATOM 900 O O . THR A 1 119 ? 21.389 -7.268 -9.031 1.00 39.31 119 THR A O 1
ATOM 903 N N . ALA A 1 120 ? 19.996 -8.883 -8.384 1.00 39.34 120 ALA A N 1
ATOM 904 C CA . ALA A 1 120 ? 20.698 -9.968 -9.076 1.00 39.34 120 ALA A CA 1
ATOM 905 C C . ALA A 1 120 ? 20.421 -10.072 -10.596 1.00 39.34 120 ALA A C 1
ATOM 907 O O . ALA A 1 120 ? 20.666 -11.122 -11.184 1.00 39.34 120 ALA A O 1
ATOM 908 N N . SER A 1 121 ? 19.907 -9.029 -11.261 1.00 42.78 121 SER A N 1
ATOM 909 C CA . SER A 1 121 ? 19.727 -9.040 -12.730 1.00 42.78 121 SER A CA 1
ATOM 910 C C . SER A 1 121 ? 20.389 -7.900 -13.495 1.00 42.78 121 SER A C 1
ATOM 912 O O . SER A 1 121 ? 20.241 -7.848 -14.706 1.00 42.78 121 SER A O 1
ATOM 914 N N . ASN A 1 122 ? 21.204 -7.061 -12.853 1.00 38.25 122 ASN A N 1
ATOM 915 C CA . ASN A 1 122 ? 22.074 -6.127 -13.575 1.00 38.25 122 ASN A CA 1
ATOM 916 C C . ASN A 1 122 ? 23.495 -6.136 -12.997 1.00 38.25 122 ASN A C 1
ATOM 918 O O . ASN A 1 122 ? 24.033 -5.107 -12.599 1.00 38.25 122 ASN A O 1
ATOM 922 N N . HIS A 1 123 ? 24.138 -7.308 -13.001 1.00 41.16 123 HIS A N 1
ATOM 923 C CA . HIS A 1 123 ? 25.596 -7.350 -13.128 1.00 41.16 123 HIS A CA 1
ATOM 924 C C . HIS A 1 123 ? 25.950 -6.949 -14.569 1.00 41.16 123 HIS A C 1
ATOM 926 O O . HIS A 1 123 ? 26.225 -7.791 -15.419 1.00 41.16 123 HIS A O 1
ATOM 932 N N . HIS A 1 124 ? 25.923 -5.647 -14.852 1.00 35.66 124 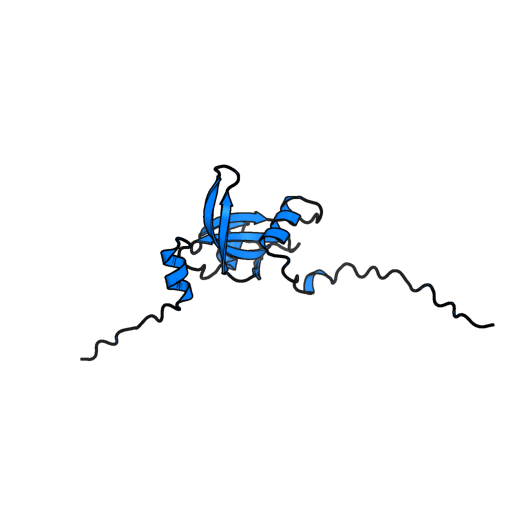HIS A N 1
ATOM 933 C CA . HIS A 1 124 ? 26.804 -5.083 -15.865 1.00 35.66 124 HIS A CA 1
ATOM 934 C C . HIS A 1 124 ? 27.922 -4.388 -15.103 1.00 35.66 124 HIS A C 1
ATOM 936 O O . HIS A 1 124 ? 27.813 -3.249 -14.663 1.00 35.66 124 HIS A O 1
ATOM 942 N N . GLN A 1 125 ? 28.953 -5.175 -14.835 1.00 38.78 125 GLN A N 1
ATOM 943 C CA . GLN A 1 125 ? 30.216 -4.721 -14.297 1.00 38.78 125 GLN A CA 1
ATOM 944 C C . GLN A 1 125 ? 30.955 -4.067 -15.468 1.00 38.78 125 GLN A C 1
ATOM 946 O O . GLN A 1 125 ? 31.319 -4.797 -16.388 1.00 38.78 125 GLN A O 1
ATOM 951 N N . PRO A 1 126 ? 31.141 -2.734 -15.524 1.00 41.47 126 PRO A N 1
ATOM 952 C CA . PRO A 1 126 ? 32.111 -2.198 -16.456 1.00 41.47 126 PRO A CA 1
ATOM 953 C C . PRO A 1 126 ? 33.489 -2.685 -16.010 1.00 41.47 126 PRO A C 1
ATOM 955 O O . PRO A 1 126 ? 33.892 -2.534 -14.853 1.00 41.47 126 PRO A O 1
ATOM 958 N N . ASP A 1 127 ? 34.140 -3.351 -16.954 1.00 41.72 127 ASP A N 1
ATOM 959 C CA . ASP A 1 127 ? 35.486 -3.877 -16.872 1.00 41.72 127 ASP A CA 1
ATOM 960 C C . ASP A 1 127 ? 36.499 -2.863 -16.336 1.00 41.72 127 ASP A C 1
ATOM 962 O O . ASP A 1 127 ? 36.387 -1.644 -16.465 1.00 41.72 127 ASP A O 1
ATOM 966 N N . SER A 1 128 ? 37.528 -3.438 -15.734 1.00 47.41 128 SER A N 1
ATOM 967 C CA . SER A 1 128 ? 38.646 -2.759 -15.102 1.00 47.41 128 SER A CA 1
ATOM 968 C C . SER A 1 128 ? 39.446 -1.885 -16.078 1.00 47.41 128 SER A C 1
ATOM 970 O O . SER A 1 128 ? 40.111 -2.401 -16.969 1.00 47.41 128 SER A O 1
ATOM 972 N N . ALA A 1 129 ? 39.491 -0.579 -15.827 1.00 46.34 129 ALA A N 1
ATOM 973 C CA . ALA A 1 129 ? 40.588 0.330 -16.178 1.00 46.34 129 ALA A CA 1
ATOM 974 C C . ALA A 1 129 ? 40.475 1.512 -15.193 1.00 46.34 129 ALA A C 1
ATOM 976 O O . ALA A 1 129 ? 39.397 2.059 -15.019 1.00 46.34 129 ALA A O 1
ATOM 977 N N . ASP A 1 130 ? 41.468 1.920 -14.411 1.00 46.44 130 ASP A N 1
ATOM 978 C CA . ASP A 1 130 ? 42.845 2.150 -14.802 1.00 46.44 130 ASP A CA 1
ATOM 979 C C . ASP A 1 130 ? 43.726 2.136 -13.534 1.00 46.44 130 ASP A C 1
ATOM 981 O O . ASP A 1 130 ? 43.601 2.979 -12.642 1.00 46.44 130 ASP A O 1
ATOM 985 N N . LYS A 1 131 ? 44.607 1.137 -13.414 1.00 49.03 131 LYS A N 1
ATOM 986 C CA . LYS A 1 131 ? 45.787 1.223 -12.550 1.00 49.03 131 LYS A CA 1
ATOM 987 C C . LYS A 1 131 ? 46.939 1.684 -13.434 1.00 49.03 131 LYS A C 1
ATOM 989 O O . LYS A 1 131 ? 47.580 0.844 -14.063 1.00 49.03 131 LYS A O 1
ATOM 994 N N . LYS A 1 132 ? 47.311 2.962 -13.369 1.00 45.47 132 LYS A N 1
ATOM 995 C CA . LYS A 1 132 ? 48.682 3.362 -13.705 1.00 45.47 132 LYS A CA 1
ATOM 996 C C . LYS A 1 132 ? 49.291 4.296 -12.665 1.00 45.47 132 LYS A C 1
ATOM 998 O O . LYS A 1 132 ? 49.298 5.514 -12.761 1.00 45.47 132 LYS A O 1
ATOM 1003 N N . LYS A 1 133 ? 49.775 3.612 -11.629 1.00 43.84 133 LYS A N 1
ATOM 1004 C CA . LYS A 1 133 ? 51.023 3.815 -10.885 1.00 43.84 133 LYS A CA 1
ATOM 1005 C C . LYS A 1 133 ? 51.877 5.009 -11.359 1.00 43.84 133 LYS A C 1
ATOM 1007 O O . LYS A 1 133 ? 52.479 4.966 -12.428 1.00 43.84 133 LYS A O 1
ATOM 1012 N N . ILE A 1 134 ? 51.974 6.006 -10.485 1.00 43.41 134 ILE A N 1
ATOM 1013 C CA . ILE A 1 134 ? 53.126 6.906 -10.340 1.00 43.41 134 ILE A CA 1
ATOM 1014 C C . ILE A 1 134 ? 54.358 6.039 -10.033 1.00 43.41 134 ILE A C 1
ATOM 1016 O O . ILE A 1 134 ? 54.234 5.179 -9.162 1.00 43.41 134 ILE A O 1
ATOM 1020 N N . ILE A 1 135 ? 55.460 6.227 -10.772 1.00 46.62 135 ILE A N 1
ATOM 1021 C CA . ILE A 1 135 ? 56.906 6.142 -10.429 1.00 46.62 135 ILE A CA 1
ATOM 1022 C C . ILE A 1 135 ? 57.667 6.068 -11.774 1.00 46.62 135 ILE A C 1
ATOM 1024 O O . ILE A 1 135 ? 57.628 5.024 -12.428 1.00 46.62 135 ILE A O 1
ATOM 1028 N N . ASP A 1 136 ? 58.263 7.174 -12.221 1.00 43.78 136 ASP A N 1
ATOM 1029 C CA . ASP A 1 136 ? 59.720 7.438 -12.202 1.00 43.78 136 ASP A CA 1
ATOM 1030 C C . ASP A 1 136 ? 59.925 8.955 -12.367 1.00 43.78 136 ASP A C 1
ATOM 1032 O O . ASP A 1 136 ? 59.345 9.517 -13.328 1.00 43.78 136 ASP A O 1
#

Radius of gyration: 21.26 Å; chains: 1; bounding box: 76×40×57 Å

Foldseek 3Di:
DDPPPPPPPPPVQQVVLVVVPQAGAAPCQQVLVCVVVVNWGKAWLDGWDWDWDQDPVPRDIDTHTWIWIQTHPLRFIKIFGDHHSDTPDIQTHDNDCPDPSSVVSCVSSVNRPDPCPNVVPDPPDPDDDDDDDDDD